Protein AF-A0A7S2UW06-F1 (afdb_monomer_lite)

InterPro domains:
  IPR009060 UBA-like superfamily [SSF46934] (128-164)
  IPR015940 Ubiquitin-associated domain [PF00627] (129-162)
  IPR015940 Ubiquitin-associated domain [PS50030] (121-165)
  IPR015940 Ubiquitin-associated domain [SM00165] (127-164)
  IPR019103 Aspartic peptidase, DDI1-type [PF09668] (1-68)
  IPR021109 Aspartic peptidase domain superfamily [G3DSA:2.40.70.10] (1-95)
  IPR021109 Aspartic peptidase domain superfamily [SSF50630] (1-69)

Radius of gyration: 27.45 Å; chains: 1; bounding box: 71×49×40 Å

Secondary structure (DSSP, 8-state):
--GGGG-BGGG-EEEESSSEEEEEEEEEEEEEEETTEEEEEEEEEESS-S-S----HHHHHHTT-EEETTTTEEEETTTTEEEEPPPGGGS-HHHHTT-TTPPP-------------------SSS--HHHHHHHHTT--HHHHHHHHHHHTT-HHHHHHHHHH--

Foldseek 3Di:
DPCVVQFDQVQWDWDDDLAIWTFSGKRQWDWDDDDHDTDIDIDTHTDDFLDPDDDDPVNCVVQVWDCDPVQQWIAGHPRPDTGHDDDLVPDDPSVNVVVRDPDPDPPPDDDDDDDDDDDDDDDDPNDDPLLVVVVVVVDDSVLSVVLCVVVVNDSVSSNVVVVVVD

Organism: NCBI:txid94617

pLDDT: mean 76.96, std 18.35, range [28.64, 94.69]

Sequence (166 aa):
CNIMRLVDTRFSGVAQGVGTSKIIGRVHLTQMKVGNSYHGITLTVLESNGVDMLFGLDMLKRHQCMIDLKNNCLHIGTGSEMVPFLPEAELPENAKQGKLFTEPDKKEGKDDKESSDKMDTKDDTGLSKEVKELLDLGFDVQKAEAALKQTGGDVSMAASILFAET

Structure (mmCIF, N/CA/C/O backbone):
data_AF-A0A7S2UW06-F1
#
_entry.id   AF-A0A7S2UW06-F1
#
loop_
_atom_site.group_PDB
_atom_site.id
_atom_site.type_symbol
_atom_site.label_atom_id
_atom_site.label_alt_id
_atom_site.label_comp_id
_atom_site.label_asym_id
_atom_site.label_entity_id
_atom_site.label_seq_id
_atom_site.pdbx_PDB_ins_code
_atom_site.Cartn_x
_atom_site.Cartn_y
_atom_site.Cartn_z
_atom_site.occupancy
_atom_site.B_iso_or_equiv
_atom_site.auth_seq_id
_atom_site.auth_comp_id
_atom_site.auth_asym_id
_atom_site.auth_atom_id
_atom_site.pdbx_PDB_model_num
ATOM 1 N N . CYS A 1 1 ? -8.188 -14.070 3.525 1.00 53.50 1 CYS A N 1
ATOM 2 C CA . CYS A 1 1 ? -6.943 -14.685 4.044 1.00 53.50 1 CYS A CA 1
ATOM 3 C C . CYS A 1 1 ? -6.997 -14.785 5.571 1.00 53.50 1 CYS A C 1
ATOM 5 O O . CYS A 1 1 ? -7.352 -13.799 6.201 1.00 53.50 1 CYS A O 1
ATOM 7 N N . ASN A 1 2 ? -6.642 -15.927 6.179 1.00 64.69 2 ASN A N 1
ATOM 8 C CA . ASN A 1 2 ? -6.632 -16.122 7.645 1.00 64.69 2 ASN A CA 1
ATOM 9 C C . ASN A 1 2 ? -5.342 -15.570 8.300 1.00 64.69 2 ASN A C 1
ATOM 11 O O . ASN A 1 2 ? -4.645 -16.270 9.034 1.00 64.69 2 ASN A O 1
ATOM 15 N N . ILE A 1 3 ? -4.965 -14.332 7.957 1.00 73.00 3 ILE A N 1
ATOM 16 C CA . ILE A 1 3 ? -3.677 -13.737 8.356 1.00 73.00 3 ILE A CA 1
ATOM 17 C C . ILE A 1 3 ? -3.674 -13.246 9.809 1.00 73.00 3 ILE A C 1
ATOM 19 O O . ILE A 1 3 ? -2.610 -13.102 10.401 1.00 73.00 3 ILE A O 1
ATOM 23 N N . MET A 1 4 ? -4.855 -13.077 10.412 1.00 76.06 4 MET A N 1
ATOM 24 C CA . MET A 1 4 ? -5.027 -12.589 11.786 1.00 76.06 4 MET A CA 1
ATOM 25 C C . MET A 1 4 ? -4.295 -13.445 12.827 1.00 76.06 4 MET A C 1
ATOM 27 O O . MET A 1 4 ? -3.845 -12.924 13.840 1.00 76.06 4 MET A O 1
ATOM 31 N N . ARG A 1 5 ? -4.092 -14.743 12.560 1.00 79.25 5 ARG A N 1
ATOM 32 C CA . ARG A 1 5 ? -3.325 -15.635 13.447 1.00 79.25 5 ARG A CA 1
ATOM 33 C C . ARG A 1 5 ? -1.818 -15.336 13.464 1.00 79.25 5 ARG A C 1
ATOM 35 O O . ARG A 1 5 ? -1.133 -15.739 14.396 1.00 79.25 5 ARG A O 1
ATOM 42 N N . LEU A 1 6 ? -1.298 -14.682 12.424 1.00 82.25 6 LEU A N 1
ATOM 43 C CA . LEU A 1 6 ? 0.115 -14.303 12.289 1.00 82.25 6 LEU A CA 1
ATOM 44 C C . LEU A 1 6 ? 0.394 -12.885 12.804 1.00 82.25 6 LEU A C 1
ATOM 46 O O . LEU A 1 6 ? 1.535 -12.426 12.743 1.00 82.25 6 LEU A O 1
ATOM 50 N N . VAL A 1 7 ? -0.639 -12.181 13.273 1.00 89.12 7 VAL A N 1
ATOM 51 C CA . VAL A 1 7 ? -0.518 -10.812 13.766 1.00 89.12 7 VAL A CA 1
ATOM 52 C C . VAL A 1 7 ? 0.038 -10.835 15.181 1.00 89.12 7 VAL A C 1
ATOM 54 O O . VAL A 1 7 ? -0.569 -11.379 16.101 1.00 89.12 7 VAL A O 1
ATOM 57 N N . ASP A 1 8 ? 1.192 -10.203 15.358 1.00 92.56 8 ASP A N 1
ATOM 58 C CA . ASP A 1 8 ? 1.755 -9.926 16.669 1.00 92.56 8 ASP A CA 1
ATOM 59 C C . ASP A 1 8 ? 1.145 -8.630 17.215 1.00 92.56 8 ASP A C 1
ATOM 61 O O . ASP A 1 8 ? 1.464 -7.525 16.759 1.00 92.56 8 ASP A O 1
ATOM 65 N N . THR A 1 9 ? 0.245 -8.771 18.187 1.00 92.00 9 THR A N 1
ATOM 66 C CA . THR A 1 9 ? -0.475 -7.658 18.822 1.00 92.00 9 THR A CA 1
ATOM 67 C C . THR A 1 9 ? 0.406 -6.828 19.750 1.00 92.00 9 THR A C 1
ATOM 69 O O . THR A 1 9 ? 0.036 -5.713 20.093 1.00 92.00 9 THR A O 1
ATOM 72 N N . ARG A 1 10 ? 1.608 -7.294 20.119 1.00 91.75 10 ARG A N 1
ATOM 73 C CA . ARG A 1 10 ? 2.546 -6.503 20.944 1.00 91.75 10 ARG A CA 1
ATOM 74 C C . ARG A 1 10 ? 3.052 -5.254 20.223 1.00 91.75 10 ARG A C 1
ATOM 76 O O . ARG A 1 10 ? 3.527 -4.326 20.865 1.00 91.75 10 ARG A O 1
ATOM 83 N N . PHE A 1 11 ? 2.940 -5.238 18.897 1.00 89.50 11 PHE A N 1
ATOM 84 C CA . PHE A 1 11 ? 3.243 -4.088 18.047 1.00 89.50 11 PHE A CA 1
ATOM 85 C C . PHE A 1 11 ? 2.008 -3.209 17.791 1.00 89.50 11 PHE A C 1
ATOM 87 O O . PHE A 1 11 ? 2.001 -2.430 16.838 1.00 89.50 11 PHE A O 1
ATOM 94 N N . SER A 1 12 ? 0.954 -3.337 18.605 1.00 90.69 12 SER A N 1
ATOM 95 C CA . SER A 1 12 ? -0.184 -2.420 18.575 1.00 90.69 12 SER A CA 1
ATOM 96 C C . SER A 1 12 ? 0.244 -1.002 18.950 1.00 90.69 12 SER A C 1
ATOM 98 O O . SER A 1 12 ? 1.132 -0.811 19.782 1.00 90.69 12 SER A O 1
ATOM 100 N N . GLY A 1 13 ? -0.417 -0.002 18.381 1.00 90.50 13 GLY A N 1
ATOM 101 C CA . GLY A 1 13 ? -0.080 1.400 18.606 1.00 90.50 13 GLY A CA 1
ATOM 102 C C . GLY A 1 13 ? -0.942 2.332 17.769 1.00 90.50 13 GLY A C 1
ATOM 103 O O . GLY A 1 13 ? -2.020 1.951 17.320 1.00 90.50 13 GLY A O 1
ATOM 104 N N . VAL A 1 14 ? -0.464 3.551 17.537 1.00 88.50 14 VAL A N 1
ATOM 105 C CA . VAL A 1 14 ? -1.136 4.532 16.675 1.00 88.50 14 VAL A CA 1
ATOM 106 C C . VAL A 1 14 ? -0.195 4.899 15.535 1.00 88.50 14 VAL A C 1
ATOM 108 O O . VAL A 1 14 ? 0.927 5.343 15.772 1.00 88.50 14 VAL A O 1
ATOM 111 N N . ALA A 1 15 ? -0.645 4.699 14.299 1.00 84.88 15 ALA A N 1
ATOM 112 C CA . ALA A 1 15 ? 0.019 5.204 13.108 1.00 84.88 15 ALA A CA 1
ATOM 113 C C . ALA A 1 15 ? -0.355 6.680 12.931 1.00 84.88 15 ALA A C 1
ATOM 115 O O . ALA A 1 15 ? -1.538 7.008 12.853 1.00 84.88 15 ALA A O 1
ATOM 116 N N . GLN A 1 16 ? 0.652 7.552 12.877 1.00 82.88 16 GLN A N 1
ATOM 117 C CA . GLN A 1 16 ? 0.497 8.984 12.616 1.00 82.88 16 GLN A CA 1
ATOM 118 C C . GLN A 1 16 ? 1.125 9.320 11.257 1.00 82.88 16 GLN A C 1
ATOM 120 O O . GLN A 1 16 ? 2.256 8.917 10.981 1.00 82.88 16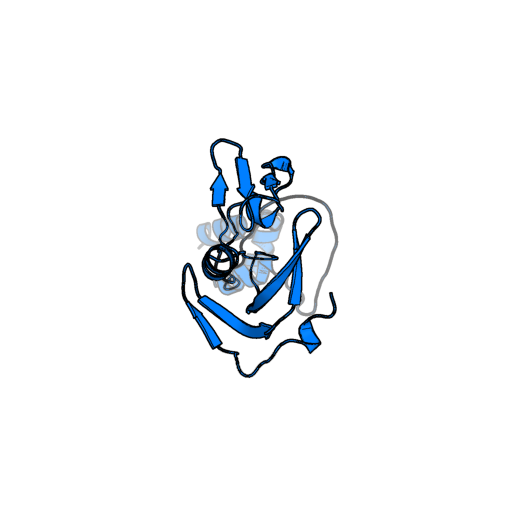 GLN A O 1
ATOM 125 N N . GLY A 1 17 ? 0.392 10.036 10.405 1.00 78.38 17 GLY A N 1
ATOM 126 C CA . GLY A 1 17 ? 0.823 10.409 9.055 1.00 78.38 17 GLY A CA 1
ATOM 127 C C . GLY A 1 17 ? -0.174 11.364 8.401 1.00 78.38 17 GLY A C 1
ATOM 128 O O . GLY A 1 17 ? -0.456 12.420 8.951 1.00 78.38 17 GLY A O 1
ATOM 129 N N . VAL A 1 18 ? -0.761 10.969 7.268 1.00 73.06 18 VAL A N 1
ATOM 130 C CA . VAL A 1 18 ? -1.855 11.704 6.578 1.00 73.06 18 VAL A CA 1
ATOM 131 C C . VAL A 1 18 ? -3.192 11.632 7.354 1.00 73.06 18 VAL A C 1
ATOM 133 O O . VAL A 1 18 ? -4.233 12.066 6.886 1.00 73.06 18 VAL A O 1
ATOM 136 N N . GLY A 1 19 ? -3.163 11.076 8.561 1.00 78.31 19 GLY A N 1
ATOM 137 C CA . GLY A 1 19 ? -4.282 10.884 9.469 1.00 78.31 19 GLY A CA 1
ATOM 138 C C . GLY A 1 19 ? -3.800 10.127 10.703 1.00 78.31 19 GLY A C 1
ATOM 139 O O . GLY A 1 19 ? -2.591 9.925 10.894 1.00 78.31 19 GLY A O 1
ATOM 140 N N . THR A 1 20 ? -4.742 9.679 11.528 1.00 82.38 20 THR A N 1
ATOM 141 C CA . THR A 1 20 ? -4.453 8.762 12.634 1.00 82.38 20 THR A CA 1
ATOM 142 C C . THR A 1 20 ? -5.198 7.454 12.428 1.00 82.38 20 THR A C 1
ATOM 144 O O . THR A 1 20 ? -6.381 7.433 12.095 1.00 82.38 20 THR A O 1
ATOM 147 N N . SER A 1 21 ? -4.499 6.336 12.590 1.00 85.81 21 SER A N 1
ATOM 148 C CA . SER A 1 21 ? -5.120 5.014 12.512 1.00 85.81 21 SER A CA 1
ATOM 149 C C . SER A 1 21 ? -4.557 4.119 13.596 1.00 85.81 21 SER A C 1
ATOM 151 O O . SER A 1 21 ? -3.359 4.141 13.889 1.00 85.81 21 SER A O 1
ATOM 153 N N . LYS A 1 22 ? -5.420 3.316 14.213 1.00 89.62 22 LYS A N 1
ATOM 154 C CA . LYS A 1 22 ? -4.993 2.377 15.244 1.00 89.62 22 LYS A CA 1
ATOM 155 C C . LYS A 1 22 ? -4.327 1.171 14.586 1.00 89.62 22 LYS A C 1
ATOM 157 O O . LYS A 1 22 ? -4.883 0.543 13.691 1.00 89.62 22 LYS A O 1
ATOM 162 N N . ILE A 1 23 ? -3.107 0.865 15.011 1.00 92.00 23 ILE A N 1
ATOM 163 C CA . ILE A 1 23 ? -2.366 -0.326 14.601 1.00 92.00 23 ILE A CA 1
ATOM 164 C C . ILE A 1 23 ? -2.842 -1.477 15.481 1.00 92.00 23 ILE A C 1
ATOM 166 O O . ILE A 1 23 ? -2.666 -1.443 16.700 1.00 92.00 23 ILE A O 1
ATOM 170 N N . ILE A 1 24 ? -3.413 -2.506 14.859 1.00 92.25 24 ILE A N 1
ATOM 171 C CA . ILE A 1 24 ? -3.821 -3.744 15.537 1.00 92.25 24 ILE A CA 1
ATOM 172 C C . ILE A 1 24 ? -2.581 -4.568 15.895 1.00 92.25 24 ILE A C 1
ATOM 174 O O . ILE A 1 24 ? -2.489 -5.141 16.978 1.00 92.25 24 ILE A O 1
ATOM 178 N N . GLY A 1 25 ? -1.609 -4.620 14.985 1.00 93.06 25 GLY A N 1
ATOM 179 C CA . GLY A 1 25 ? -0.358 -5.333 15.198 1.00 93.06 25 GLY A CA 1
ATOM 180 C C . GLY A 1 25 ? 0.484 -5.422 13.934 1.00 93.06 25 GLY A C 1
ATOM 181 O O . GLY A 1 25 ? 0.239 -4.727 12.944 1.00 93.06 25 GLY A O 1
ATOM 182 N N . ARG A 1 26 ? 1.487 -6.300 13.961 1.00 92.62 26 ARG A N 1
ATOM 183 C CA . ARG A 1 26 ? 2.428 -6.483 12.851 1.00 92.62 26 ARG A CA 1
ATOM 184 C C . ARG A 1 26 ? 2.577 -7.951 12.480 1.00 92.62 26 ARG A C 1
ATOM 186 O O . ARG A 1 26 ? 2.727 -8.802 13.349 1.00 92.62 26 ARG A O 1
ATOM 193 N N . VAL A 1 27 ? 2.585 -8.241 11.184 1.00 93.62 27 VAL A N 1
ATOM 194 C CA . VAL A 1 27 ? 2.986 -9.538 10.635 1.00 93.62 27 VAL A CA 1
ATOM 195 C C . VAL A 1 27 ? 4.463 -9.444 10.276 1.00 93.62 27 VAL A C 1
ATOM 197 O O . VAL A 1 27 ? 4.842 -8.695 9.374 1.00 93.62 27 VAL A O 1
ATOM 200 N N . HIS A 1 28 ? 5.302 -10.186 10.998 1.00 90.31 28 HIS A N 1
ATOM 201 C CA . HIS A 1 28 ? 6.763 -10.111 10.865 1.00 90.31 28 HIS A CA 1
ATOM 202 C C . HIS A 1 28 ? 7.259 -10.545 9.488 1.00 90.31 28 HIS A C 1
ATOM 204 O O . HIS A 1 28 ? 8.113 -9.882 8.896 1.00 90.31 28 HIS A O 1
ATOM 210 N N . LEU A 1 29 ? 6.692 -11.639 8.980 1.00 89.69 29 LEU A N 1
ATOM 211 C CA . LEU A 1 29 ? 7.042 -12.214 7.694 1.00 89.69 29 LEU A CA 1
ATOM 212 C C . LEU A 1 29 ? 5.807 -12.835 7.043 1.00 89.69 29 LEU A C 1
ATOM 214 O O . LEU A 1 29 ? 5.143 -13.690 7.625 1.00 89.69 29 LEU A O 1
ATOM 218 N N . THR A 1 30 ? 5.535 -12.422 5.815 1.00 90.31 30 THR A N 1
ATOM 219 C CA . THR A 1 30 ? 4.592 -13.076 4.909 1.00 90.31 30 THR A CA 1
ATOM 220 C C . THR A 1 30 ? 5.138 -13.008 3.487 1.00 90.31 30 THR A C 1
ATOM 222 O O . THR A 1 30 ? 6.016 -12.194 3.199 1.00 90.31 30 THR A O 1
ATOM 225 N N . GLN A 1 31 ? 4.650 -13.863 2.596 1.00 89.44 31 GLN A N 1
ATOM 226 C CA . GLN A 1 31 ? 5.021 -13.821 1.185 1.00 89.44 31 GLN A CA 1
ATOM 227 C C . GLN A 1 31 ? 3.975 -13.031 0.398 1.00 89.44 31 GLN A C 1
ATOM 229 O O . GLN A 1 31 ? 2.793 -13.368 0.409 1.00 89.44 31 GLN A O 1
ATOM 234 N N . MET A 1 32 ? 4.422 -11.990 -0.298 1.00 89.50 32 MET A N 1
ATOM 235 C CA . MET A 1 32 ? 3.637 -11.247 -1.277 1.00 89.50 32 MET A CA 1
ATOM 236 C C . MET A 1 32 ? 4.021 -11.718 -2.672 1.00 89.50 32 MET A C 1
ATOM 238 O O . MET A 1 32 ? 5.199 -11.708 -3.023 1.00 89.50 32 MET A O 1
ATOM 242 N N . LYS A 1 33 ? 3.031 -12.111 -3.471 1.00 89.31 33 LYS A N 1
ATOM 243 C CA . LYS A 1 33 ? 3.241 -12.398 -4.887 1.00 89.31 33 LYS A CA 1
ATOM 244 C C . LYS A 1 33 ? 3.160 -11.098 -5.677 1.00 89.31 33 LYS A C 1
ATOM 246 O O . LYS A 1 33 ? 2.173 -10.379 -5.546 1.00 89.31 33 LYS A O 1
ATOM 251 N N . VAL A 1 34 ? 4.161 -10.825 -6.501 1.00 87.56 34 VAL A N 1
ATOM 252 C CA . VAL A 1 34 ? 4.149 -9.706 -7.447 1.00 87.56 34 VAL A CA 1
ATOM 253 C C . VAL A 1 34 ? 4.592 -10.252 -8.789 1.00 87.56 34 VAL A C 1
ATOM 255 O O . VAL A 1 34 ? 5.623 -10.904 -8.849 1.00 87.56 34 VAL A O 1
ATOM 258 N N . GLY A 1 35 ? 3.775 -10.076 -9.831 1.00 86.44 35 GLY A N 1
ATOM 259 C CA . GLY A 1 35 ? 3.995 -10.750 -11.110 1.00 86.44 35 GLY A CA 1
ATOM 260 C C . GLY A 1 35 ? 4.042 -12.276 -10.949 1.00 86.44 35 GLY A C 1
ATOM 261 O O . GLY A 1 35 ? 3.059 -12.910 -10.553 1.00 86.44 35 GLY A O 1
ATOM 262 N N . ASN A 1 36 ? 5.201 -12.855 -11.242 1.00 85.50 36 ASN A N 1
ATOM 263 C CA . ASN A 1 36 ? 5.517 -14.275 -11.165 1.00 85.50 36 ASN A CA 1
ATOM 264 C C . ASN A 1 36 ? 6.403 -14.652 -9.965 1.00 85.50 36 ASN A C 1
ATOM 266 O O . ASN A 1 36 ? 6.553 -15.849 -9.708 1.00 85.50 36 ASN A O 1
ATOM 270 N N . SER A 1 37 ? 6.940 -13.691 -9.208 1.00 87.06 37 SER A N 1
ATOM 271 C CA . SER A 1 37 ? 7.788 -13.977 -8.042 1.00 87.06 37 SER A CA 1
ATOM 272 C C . SER A 1 37 ? 7.090 -13.748 -6.704 1.00 87.06 37 SER A C 1
ATOM 274 O O . SER A 1 37 ? 6.038 -13.115 -6.592 1.00 87.06 37 SER A O 1
ATOM 276 N N . TYR A 1 38 ? 7.707 -14.288 -5.652 1.00 89.44 38 TYR A N 1
ATOM 277 C CA . TYR A 1 38 ? 7.278 -14.134 -4.267 1.00 89.44 38 TYR A CA 1
ATOM 278 C C . TYR A 1 38 ? 8.340 -13.380 -3.467 1.00 89.44 38 TYR A C 1
ATOM 280 O O . TYR A 1 38 ? 9.513 -13.750 -3.467 1.00 89.44 38 TYR A O 1
ATOM 288 N N . HIS A 1 39 ? 7.913 -12.358 -2.729 1.00 88.44 39 HIS A N 1
ATOM 289 C CA . HIS A 1 39 ? 8.772 -11.510 -1.911 1.00 88.44 39 HIS A CA 1
ATOM 290 C C . HIS A 1 39 ? 8.366 -11.596 -0.442 1.00 88.44 39 HIS A C 1
ATOM 292 O O . HIS A 1 39 ? 7.194 -11.456 -0.094 1.00 88.44 39 HIS A O 1
ATOM 298 N N . GLY A 1 40 ? 9.344 -11.823 0.434 1.00 90.38 40 GLY A N 1
ATOM 299 C CA . GLY A 1 40 ? 9.131 -11.770 1.876 1.00 90.38 40 GLY A CA 1
ATOM 300 C C . GLY A 1 40 ? 8.954 -10.326 2.340 1.00 90.38 40 GLY A C 1
ATOM 301 O O . GLY A 1 40 ? 9.887 -9.535 2.220 1.00 90.38 40 GLY A O 1
ATOM 302 N N . ILE A 1 41 ? 7.787 -9.997 2.892 1.00 90.94 41 ILE A N 1
ATOM 303 C CA . ILE A 1 41 ? 7.460 -8.658 3.386 1.00 90.94 41 ILE A CA 1
ATOM 304 C C . ILE A 1 41 ? 7.032 -8.670 4.852 1.00 90.94 41 ILE A C 1
ATOM 306 O O . ILE A 1 41 ? 6.579 -9.682 5.391 1.00 90.94 41 ILE A O 1
ATOM 310 N N . THR A 1 42 ? 7.149 -7.502 5.478 1.00 91.44 42 THR A N 1
ATOM 311 C CA . THR A 1 42 ? 6.610 -7.218 6.810 1.00 91.44 42 THR A CA 1
ATOM 312 C C . THR A 1 42 ? 5.391 -6.319 6.637 1.00 91.44 42 THR A C 1
ATOM 314 O O . THR A 1 42 ? 5.498 -5.295 5.968 1.00 91.44 42 THR A O 1
ATOM 317 N N . LEU A 1 43 ? 4.255 -6.670 7.242 1.00 90.88 43 LEU A N 1
ATOM 318 C CA . LEU A 1 43 ? 3.010 -5.903 7.123 1.00 90.88 43 LEU A CA 1
ATOM 319 C C . LEU A 1 43 ? 2.586 -5.331 8.470 1.00 90.88 43 LEU A C 1
ATOM 321 O O . LEU A 1 43 ? 2.586 -6.034 9.479 1.00 90.88 43 LEU A O 1
ATOM 325 N N . THR A 1 44 ? 2.178 -4.070 8.474 1.00 91.19 44 THR A N 1
ATOM 326 C CA . THR A 1 44 ? 1.511 -3.441 9.618 1.00 91.19 44 THR A CA 1
ATOM 327 C C . THR A 1 44 ? 0.006 -3.502 9.384 1.00 91.19 44 THR A C 1
ATOM 329 O O . THR A 1 44 ? -0.463 -3.082 8.330 1.00 91.19 44 THR A O 1
ATOM 332 N N . VAL A 1 45 ? -0.745 -4.042 10.344 1.00 90.88 45 VAL A N 1
ATOM 333 C CA . VAL A 1 45 ? -2.201 -4.211 10.245 1.00 90.88 45 VAL A CA 1
ATOM 334 C C . VAL A 1 45 ? -2.887 -3.052 10.958 1.00 90.88 45 VAL A C 1
ATOM 336 O O . VAL A 1 45 ? -2.620 -2.805 12.136 1.00 90.88 45 VAL A O 1
ATOM 339 N N . LEU A 1 46 ? -3.765 -2.351 10.245 1.00 90.25 46 LEU A N 1
ATOM 340 C CA . LEU A 1 46 ? -4.503 -1.187 10.735 1.00 90.25 46 LEU A CA 1
ATOM 341 C C . LEU A 1 46 ? -5.978 -1.538 10.980 1.00 90.25 46 LEU A C 1
ATOM 343 O O . LEU A 1 46 ? -6.550 -2.381 10.294 1.00 90.25 46 LEU A O 1
ATOM 347 N N . GLU A 1 47 ? -6.580 -0.891 11.974 1.00 83.88 47 GLU A N 1
ATOM 348 C CA . GLU A 1 47 ? -8.011 -0.933 12.269 1.00 83.88 47 GLU A CA 1
ATOM 349 C C . GLU A 1 47 ? -8.697 0.109 11.380 1.00 83.88 47 GLU A C 1
ATOM 351 O O . GLU A 1 47 ? -8.455 1.304 11.537 1.00 83.88 47 GLU A O 1
ATOM 356 N N . SER A 1 48 ? -9.480 -0.362 10.403 1.00 70.94 48 SER A N 1
ATOM 357 C CA . SER A 1 48 ? -10.177 0.439 9.381 1.00 70.94 48 SER A CA 1
ATOM 358 C C . SER A 1 48 ? -9.279 1.396 8.587 1.00 70.94 48 SER A C 1
ATOM 360 O O . SER A 1 48 ? -9.212 2.591 8.862 1.00 70.94 48 SER A O 1
ATOM 362 N N . ASN A 1 49 ? -8.630 0.882 7.546 1.00 64.69 49 ASN A N 1
ATOM 363 C CA . ASN A 1 49 ? -8.091 1.704 6.471 1.00 64.69 49 ASN A CA 1
ATOM 364 C C . ASN A 1 49 ? -8.999 1.556 5.242 1.00 64.69 49 ASN A C 1
ATOM 366 O O . ASN A 1 49 ? -9.348 0.449 4.849 1.00 64.69 49 ASN A O 1
ATOM 370 N N . GLY A 1 50 ? -9.362 2.658 4.586 1.00 71.38 50 GLY A N 1
ATOM 371 C CA . GLY A 1 50 ? -10.045 2.630 3.283 1.00 71.38 50 GLY A CA 1
ATOM 372 C C . GLY A 1 50 ? -9.177 2.063 2.148 1.00 71.38 50 GLY A C 1
ATOM 373 O O . GLY A 1 50 ? -9.479 2.292 0.984 1.00 71.38 50 GLY A O 1
ATOM 374 N N . VAL A 1 51 ? -8.089 1.355 2.476 1.00 77.44 51 VAL A N 1
ATOM 375 C CA . VAL A 1 51 ? -7.043 0.827 1.597 1.00 77.44 51 VAL A CA 1
ATOM 376 C C . VAL A 1 51 ? -6.817 -0.635 1.943 1.00 77.44 51 VAL A C 1
ATOM 378 O O . VAL A 1 51 ? -6.388 -0.929 3.053 1.00 77.44 51 VAL A O 1
ATOM 381 N N . ASP A 1 52 ? -6.972 -1.545 0.989 1.00 83.19 52 ASP A N 1
ATOM 382 C CA . ASP A 1 52 ? -6.717 -2.967 1.258 1.00 83.19 52 ASP A CA 1
ATOM 383 C C . ASP A 1 52 ? -5.239 -3.243 1.568 1.00 83.19 52 ASP A C 1
ATOM 385 O O . ASP A 1 52 ? -4.900 -4.008 2.473 1.00 83.19 52 ASP A O 1
ATOM 389 N N . MET A 1 53 ? -4.333 -2.602 0.826 1.00 86.62 53 MET A N 1
ATOM 390 C CA . MET A 1 53 ? -2.892 -2.744 1.004 1.00 86.62 53 MET A CA 1
ATOM 391 C C . MET A 1 53 ? -2.153 -1.470 0.598 1.00 86.62 53 MET A C 1
ATOM 393 O O . MET A 1 53 ? -2.314 -0.973 -0.513 1.00 86.62 53 MET A O 1
ATOM 397 N N . LEU A 1 54 ? -1.297 -0.968 1.489 1.00 89.38 54 LEU A N 1
ATOM 398 C CA . LEU A 1 54 ? -0.405 0.154 1.207 1.00 89.38 54 LEU A CA 1
ATOM 399 C C . LEU A 1 54 ? 1.028 -0.363 1.087 1.00 89.38 54 LEU A C 1
ATOM 401 O O . LEU A 1 54 ? 1.600 -0.871 2.054 1.00 89.38 54 LEU A O 1
ATOM 405 N N . PHE A 1 55 ? 1.615 -0.224 -0.102 1.00 90.00 55 PHE A N 1
ATOM 406 C CA . PHE A 1 55 ? 3.009 -0.584 -0.342 1.00 90.00 55 PHE A CA 1
ATOM 407 C C . PHE A 1 55 ? 3.919 0.606 -0.028 1.00 90.00 55 PHE A C 1
ATOM 409 O O . PHE A 1 55 ? 4.116 1.506 -0.843 1.00 90.00 55 PHE A O 1
ATOM 416 N N . GLY A 1 56 ? 4.406 0.640 1.212 1.00 90.25 56 GLY A N 1
ATOM 417 C CA . GLY A 1 56 ? 5.154 1.768 1.752 1.00 90.25 56 GLY A CA 1
ATOM 418 C C . GLY A 1 56 ? 6.566 1.915 1.184 1.00 90.25 56 GLY A C 1
ATOM 419 O O . GLY A 1 56 ? 7.142 1.008 0.575 1.00 90.25 56 GLY A O 1
ATOM 420 N N . LEU A 1 57 ? 7.165 3.079 1.451 1.00 92.38 57 LEU A N 1
ATOM 421 C CA . LEU A 1 57 ? 8.551 3.374 1.080 1.00 92.38 57 LEU A CA 1
ATOM 422 C C . LEU A 1 57 ? 9.559 2.423 1.740 1.00 92.38 57 LEU A C 1
ATOM 424 O O . LEU A 1 57 ? 10.641 2.191 1.206 1.00 92.38 57 LEU A O 1
ATOM 428 N N . ASP A 1 58 ? 9.217 1.873 2.899 1.00 90.81 58 ASP A N 1
ATOM 429 C CA . ASP A 1 58 ? 10.019 0.878 3.600 1.00 90.81 58 ASP A CA 1
ATOM 430 C C . ASP A 1 58 ? 10.175 -0.412 2.783 1.00 90.81 58 ASP A C 1
ATOM 432 O O . ASP A 1 58 ? 11.295 -0.906 2.633 1.00 90.81 58 ASP A O 1
ATOM 436 N N . MET A 1 59 ? 9.087 -0.916 2.194 1.00 90.88 59 MET A N 1
ATOM 437 C CA . MET A 1 59 ? 9.132 -2.085 1.314 1.00 90.88 59 MET A CA 1
ATOM 438 C C . MET A 1 59 ? 9.762 -1.754 -0.040 1.00 90.88 59 MET A C 1
ATOM 440 O O . MET A 1 59 ? 10.565 -2.546 -0.533 1.00 90.88 59 MET A O 1
ATOM 444 N N . LEU A 1 60 ? 9.491 -0.566 -0.597 1.00 92.19 60 LEU A N 1
ATOM 445 C CA . LEU A 1 60 ? 10.137 -0.100 -1.831 1.00 92.19 60 LEU A CA 1
ATOM 446 C C . LEU A 1 60 ? 11.665 -0.065 -1.686 1.00 92.19 60 LEU A C 1
ATOM 448 O O . LEU A 1 60 ? 12.382 -0.607 -2.523 1.00 92.19 60 LEU A O 1
ATOM 452 N N . LYS A 1 61 ? 12.180 0.512 -0.592 1.00 92.00 61 LYS A N 1
ATOM 453 C CA . LYS A 1 61 ? 13.626 0.557 -0.319 1.00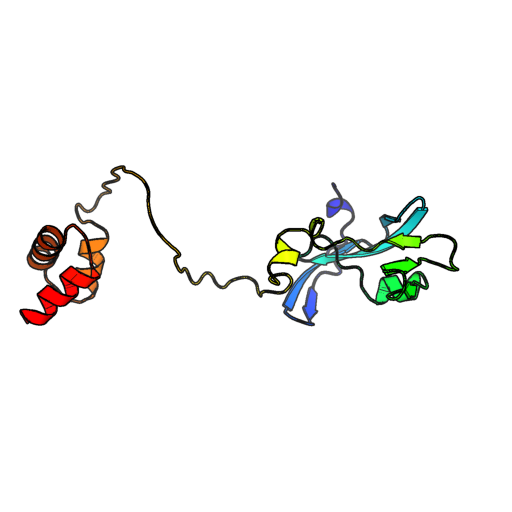 92.00 61 LYS A CA 1
ATOM 454 C C . LYS A 1 61 ? 14.205 -0.830 -0.059 1.00 92.00 61 LYS A C 1
ATOM 456 O O . LYS A 1 61 ? 15.281 -1.138 -0.563 1.00 92.00 61 LYS A O 1
ATOM 461 N N . ARG A 1 62 ? 13.502 -1.672 0.706 1.00 90.69 62 ARG A N 1
ATOM 462 C CA . ARG A 1 62 ? 13.952 -3.034 1.037 1.00 90.69 62 ARG A CA 1
ATOM 463 C C . ARG A 1 62 ? 14.132 -3.905 -0.203 1.00 90.69 62 ARG A C 1
ATOM 465 O O . ARG A 1 62 ? 15.104 -4.649 -0.271 1.00 90.69 62 ARG A O 1
ATOM 472 N N . HIS A 1 63 ? 13.211 -3.817 -1.157 1.00 90.06 63 HIS A N 1
ATOM 473 C CA . HIS A 1 63 ? 13.254 -4.603 -2.390 1.00 90.06 63 HIS A CA 1
ATOM 474 C C . HIS A 1 63 ? 13.899 -3.857 -3.564 1.00 90.06 63 HIS A C 1
ATOM 476 O O . HIS A 1 63 ? 13.810 -4.332 -4.692 1.00 90.06 63 HIS A O 1
ATOM 482 N N . GLN A 1 64 ? 14.554 -2.716 -3.308 1.00 91.44 64 GLN A N 1
ATOM 483 C CA . GLN A 1 64 ? 15.206 -1.881 -4.324 1.00 91.44 64 GLN A CA 1
ATOM 484 C C . GLN A 1 64 ? 14.293 -1.591 -5.525 1.00 91.44 64 GLN A C 1
ATOM 486 O O . GLN A 1 64 ? 14.718 -1.665 -6.675 1.00 91.44 64 GLN A O 1
ATOM 491 N N . CYS A 1 65 ? 13.020 -1.298 -5.257 1.00 92.25 65 CYS A N 1
ATOM 492 C CA . CYS A 1 65 ? 12.051 -1.059 -6.313 1.00 92.25 65 CYS A CA 1
ATOM 493 C C . CYS A 1 65 ? 12.350 0.245 -7.062 1.00 92.25 65 CYS A C 1
ATOM 495 O O 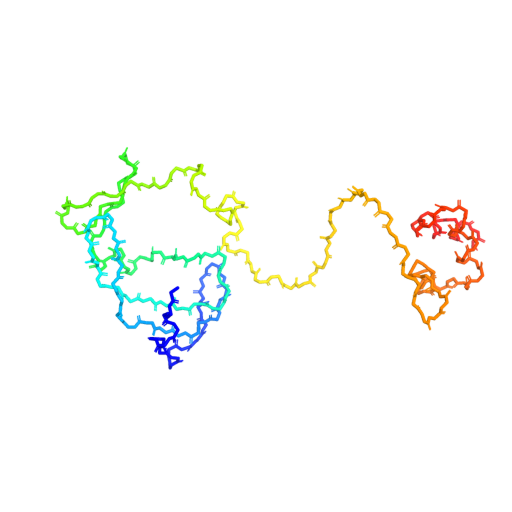. CYS A 1 65 ? 12.785 1.235 -6.468 1.00 92.25 65 CYS A O 1
ATOM 497 N N . MET A 1 66 ? 12.024 0.265 -8.352 1.00 91.81 66 MET A N 1
ATOM 498 C CA . MET A 1 66 ? 12.092 1.452 -9.200 1.00 91.81 66 MET A CA 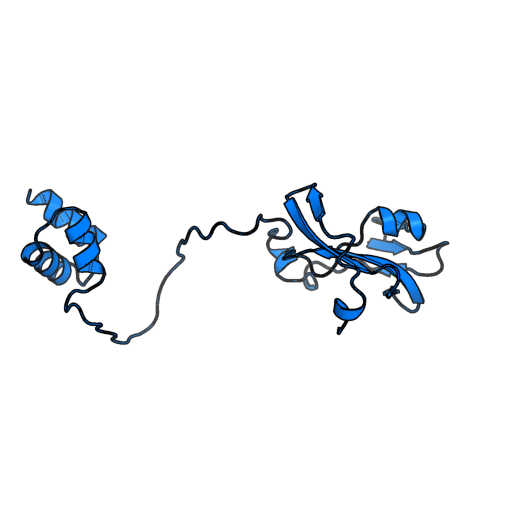1
ATOM 499 C C . MET A 1 66 ? 10.708 1.742 -9.780 1.00 91.81 66 MET A C 1
ATOM 501 O O . MET A 1 66 ? 10.104 0.898 -10.436 1.00 91.81 66 MET A O 1
ATOM 505 N N . ILE A 1 67 ? 10.206 2.947 -9.511 1.00 93.81 67 ILE A N 1
ATOM 506 C CA . ILE A 1 67 ? 8.943 3.449 -10.055 1.00 93.81 67 ILE A CA 1
ATOM 507 C C . ILE A 1 67 ? 9.259 4.079 -11.412 1.00 93.81 67 ILE A C 1
ATOM 509 O O . ILE A 1 67 ? 9.801 5.184 -11.470 1.00 93.81 67 ILE A O 1
ATOM 513 N N . ASP A 1 68 ? 8.951 3.372 -12.496 1.00 93.19 68 ASP A N 1
ATOM 514 C CA . ASP A 1 68 ? 9.116 3.877 -13.854 1.00 93.19 68 ASP A CA 1
ATOM 515 C C . ASP A 1 68 ? 7.800 4.495 -14.338 1.00 93.19 68 ASP A C 1
ATOM 517 O O . ASP A 1 68 ? 6.893 3.826 -14.835 1.00 93.19 68 ASP A O 1
ATOM 521 N N . LEU A 1 69 ? 7.705 5.816 -14.192 1.00 94.69 69 LEU A N 1
ATOM 522 C CA . LEU A 1 69 ? 6.551 6.591 -14.649 1.00 94.69 69 LEU A CA 1
ATOM 523 C C . LEU A 1 69 ? 6.527 6.785 -16.170 1.00 94.69 69 LEU A C 1
ATOM 525 O O . LEU A 1 69 ? 5.485 7.132 -16.716 1.00 94.69 69 LEU A O 1
ATOM 529 N N . LYS A 1 70 ? 7.648 6.568 -16.869 1.00 94.25 70 LYS A N 1
ATOM 530 C CA . LYS A 1 70 ? 7.702 6.684 -18.331 1.00 94.25 70 LYS A CA 1
ATOM 531 C C . LYS A 1 70 ? 7.019 5.488 -18.987 1.00 94.25 70 LYS A C 1
ATOM 533 O O . LYS A 1 70 ? 6.284 5.665 -19.952 1.00 94.25 70 LYS A O 1
ATOM 538 N N . ASN A 1 71 ? 7.263 4.292 -18.456 1.00 92.38 71 ASN A N 1
ATOM 539 C CA . ASN A 1 71 ? 6.660 3.048 -18.936 1.00 92.38 71 ASN A CA 1
ATOM 540 C C . ASN A 1 71 ? 5.430 2.612 -18.118 1.00 92.38 71 ASN A C 1
ATOM 542 O O . ASN A 1 71 ? 4.827 1.586 -18.422 1.00 92.38 71 ASN A O 1
ATOM 546 N N . ASN A 1 72 ? 5.048 3.394 -17.102 1.00 94.31 72 ASN A N 1
ATOM 547 C CA . ASN A 1 72 ? 3.929 3.129 -16.199 1.00 94.31 72 ASN A CA 1
ATOM 548 C C . ASN A 1 72 ? 4.014 1.749 -15.515 1.00 94.31 72 ASN A C 1
ATOM 550 O O . ASN A 1 72 ? 3.045 0.985 -15.488 1.00 94.31 72 ASN A O 1
ATOM 554 N N . CYS A 1 73 ? 5.183 1.416 -14.966 1.00 93.31 73 CYS A N 1
ATOM 555 C CA . CYS A 1 73 ? 5.421 0.145 -14.290 1.00 93.31 73 CYS A CA 1
ATOM 556 C C . CYS A 1 73 ? 6.274 0.284 -13.020 1.00 93.31 73 CYS A C 1
ATOM 558 O O . CYS A 1 73 ? 7.065 1.212 -12.842 1.00 93.31 73 CYS A O 1
ATOM 560 N N . LEU A 1 74 ? 6.105 -0.677 -12.116 1.00 93.25 74 LEU A N 1
ATOM 561 C CA . LEU A 1 74 ? 6.940 -0.885 -10.945 1.00 93.25 74 LEU A CA 1
ATOM 562 C C . LEU A 1 74 ? 7.928 -2.015 -11.233 1.00 93.25 74 LEU A C 1
ATOM 564 O O . LEU A 1 74 ? 7.532 -3.162 -11.448 1.00 93.25 74 LEU A O 1
ATOM 568 N N . HIS A 1 75 ? 9.216 -1.702 -11.186 1.00 91.44 75 HIS A N 1
ATOM 569 C CA . HIS A 1 75 ? 10.275 -2.702 -11.176 1.00 91.44 75 HIS A CA 1
ATOM 570 C C . HIS A 1 75 ? 10.561 -3.125 -9.739 1.00 91.44 75 HIS A C 1
ATOM 572 O O . HIS A 1 75 ? 10.670 -2.271 -8.855 1.00 91.44 75 HIS A O 1
ATOM 578 N N . ILE A 1 76 ? 10.720 -4.427 -9.504 1.00 89.44 76 ILE A N 1
ATOM 579 C CA . ILE A 1 76 ? 11.076 -4.974 -8.189 1.00 89.44 76 ILE A CA 1
ATOM 580 C C . ILE A 1 76 ? 12.419 -5.702 -8.286 1.00 89.44 76 ILE A C 1
ATOM 582 O O . ILE A 1 76 ? 12.620 -6.545 -9.161 1.00 89.44 76 ILE A O 1
ATOM 586 N N . GLY A 1 77 ? 13.344 -5.385 -7.377 1.00 82.50 77 GLY A N 1
ATOM 587 C CA . GLY A 1 77 ? 14.704 -5.924 -7.374 1.00 82.50 77 GLY A CA 1
ATOM 588 C C . GLY A 1 77 ? 15.594 -5.344 -8.478 1.00 82.50 77 GLY A C 1
ATOM 589 O O . GLY A 1 77 ? 15.319 -4.292 -9.050 1.00 82.50 77 GLY A O 1
ATOM 590 N N . THR A 1 78 ? 16.672 -6.055 -8.812 1.00 68.81 78 THR A N 1
ATOM 591 C CA . THR A 1 78 ? 17.658 -5.687 -9.848 1.00 68.81 78 THR A CA 1
ATOM 592 C C . THR A 1 78 ? 17.153 -5.876 -11.291 1.00 68.81 78 THR A C 1
ATOM 594 O O . THR A 1 78 ? 17.922 -6.219 -12.186 1.00 68.81 78 THR A O 1
ATOM 597 N N . GLY A 1 79 ? 15.864 -5.621 -11.539 1.00 60.84 79 GLY A N 1
ATOM 598 C CA . GLY A 1 79 ? 15.309 -5.408 -12.880 1.00 60.84 79 GLY A CA 1
ATOM 599 C C . GLY A 1 79 ? 14.751 -6.632 -13.613 1.00 60.84 79 GLY A C 1
ATOM 600 O O . GLY A 1 79 ? 14.369 -6.495 -14.770 1.00 60.84 79 GLY A O 1
ATOM 601 N N . SER A 1 80 ? 14.665 -7.812 -12.989 1.00 68.69 80 SER A N 1
ATOM 602 C CA . SER A 1 80 ? 14.109 -9.005 -13.654 1.00 68.69 80 SER A CA 1
ATOM 603 C C . SER A 1 80 ? 12.584 -8.999 -13.761 1.00 68.69 80 SER A C 1
ATOM 605 O O . SER A 1 80 ? 12.032 -9.696 -14.608 1.00 68.69 80 SER A O 1
ATOM 607 N N . GLU A 1 81 ? 11.897 -8.236 -12.911 1.00 83.12 81 GLU A N 1
ATOM 608 C CA . GLU A 1 81 ? 10.442 -8.262 -12.823 1.00 83.12 81 GLU A CA 1
ATOM 609 C C . GLU A 1 81 ? 9.843 -6.867 -12.918 1.00 83.12 81 GLU A C 1
ATOM 611 O O . GLU A 1 81 ? 10.232 -5.945 -12.197 1.00 83.12 81 GLU A O 1
ATOM 616 N N . MET A 1 82 ? 8.901 -6.736 -13.848 1.00 88.50 82 MET A N 1
ATOM 617 C CA . MET A 1 82 ? 8.222 -5.493 -14.180 1.00 88.50 82 MET A CA 1
ATOM 618 C C . MET A 1 82 ? 6.729 -5.733 -14.034 1.00 88.50 82 MET A C 1
ATOM 620 O O . MET A 1 82 ? 6.189 -6.651 -14.656 1.00 88.50 82 MET A O 1
ATOM 624 N N . VAL A 1 83 ? 6.065 -4.915 -13.226 1.00 91.94 83 VAL A N 1
ATOM 625 C CA . VAL A 1 83 ? 4.619 -5.001 -13.032 1.00 91.94 83 VAL A CA 1
ATOM 626 C C . VAL A 1 83 ? 3.981 -3.689 -13.464 1.00 91.94 83 VAL A C 1
ATOM 628 O O . VAL A 1 83 ? 4.319 -2.650 -12.898 1.00 91.94 83 VAL A O 1
ATOM 631 N N . PRO A 1 84 ? 3.097 -3.697 -14.476 1.00 93.69 84 PRO A N 1
ATOM 632 C CA . PRO A 1 84 ? 2.417 -2.484 -14.910 1.00 93.69 84 PRO A CA 1
ATOM 633 C C . PRO A 1 84 ? 1.524 -1.945 -13.789 1.00 93.69 84 PRO A C 1
ATOM 635 O O . PRO A 1 84 ? 0.939 -2.714 -13.023 1.00 93.69 84 PRO A O 1
ATOM 638 N N . PHE A 1 85 ? 1.417 -0.621 -13.690 1.00 94.12 85 PHE A N 1
ATOM 639 C CA . PHE A 1 85 ? 0.446 -0.004 -12.794 1.00 94.12 85 PHE A CA 1
ATOM 640 C C . PHE A 1 85 ? -0.978 -0.227 -13.303 1.00 94.12 85 PHE A C 1
ATOM 642 O O . PHE A 1 85 ? -1.224 -0.314 -14.507 1.00 94.12 85 PHE A O 1
ATOM 649 N N . LEU A 1 86 ? -1.916 -0.302 -12.359 1.00 91.69 86 LEU A N 1
ATOM 650 C CA . LEU A 1 86 ? -3.338 -0.440 -12.651 1.00 91.69 86 LEU A CA 1
ATOM 651 C C . LEU A 1 86 ? -3.846 0.804 -13.401 1.00 91.69 86 LEU A C 1
ATOM 653 O O . LEU A 1 86 ? -3.581 1.925 -12.953 1.00 91.69 86 LEU A O 1
ATOM 657 N N . PRO A 1 87 ? -4.588 0.642 -14.509 1.00 91.25 87 PRO A N 1
ATOM 658 C CA . PRO A 1 87 ? -5.288 1.749 -15.147 1.00 91.25 87 PRO A CA 1
ATOM 659 C C . PRO A 1 87 ? -6.463 2.224 -14.279 1.00 91.25 87 PRO A C 1
ATOM 661 O O . PRO A 1 87 ? -6.993 1.472 -13.462 1.00 91.25 87 PRO A O 1
ATOM 664 N N . GLU A 1 88 ? -6.940 3.451 -14.503 1.00 88.38 88 GLU A N 1
ATOM 665 C CA . GLU A 1 88 ? -8.028 4.053 -13.709 1.00 88.38 88 GLU A CA 1
ATOM 666 C C . GLU A 1 88 ? -9.307 3.201 -13.662 1.00 88.38 88 GLU A C 1
ATOM 668 O O . GLU A 1 88 ? -9.991 3.148 -12.639 1.00 88.38 88 GLU A O 1
ATOM 673 N N . ALA A 1 89 ? -9.617 2.487 -14.747 1.00 89.38 89 ALA A N 1
ATOM 674 C CA . ALA A 1 89 ? -10.775 1.601 -14.826 1.00 89.38 89 ALA A CA 1
ATOM 675 C C . ALA A 1 89 ? -10.701 0.427 -13.831 1.00 89.38 89 ALA A C 1
ATOM 677 O O . ALA A 1 89 ? -11.735 0.012 -13.304 1.00 89.38 89 ALA A O 1
ATOM 678 N N . GLU A 1 90 ? -9.494 -0.057 -13.530 1.00 88.75 90 GLU A N 1
ATOM 679 C CA . GLU A 1 90 ? -9.232 -1.197 -12.640 1.00 88.75 90 GLU A CA 1
ATOM 680 C C . GLU A 1 90 ? -8.948 -0.775 -11.194 1.00 88.75 90 GLU A C 1
ATOM 682 O O . GLU A 1 90 ? -8.770 -1.625 -10.322 1.00 88.75 90 GLU A O 1
ATOM 687 N N . LEU A 1 91 ? -8.934 0.532 -10.909 1.00 87.81 91 LEU A N 1
ATOM 688 C CA . LEU A 1 91 ? -8.815 1.006 -9.538 1.00 87.81 91 LEU A CA 1
ATOM 689 C C . LEU A 1 91 ? -10.049 0.598 -8.717 1.00 87.81 91 LEU A C 1
ATOM 691 O O . LEU A 1 91 ? -11.184 0.650 -9.217 1.00 87.81 91 LEU A O 1
ATOM 695 N N . PRO A 1 92 ? -9.854 0.227 -7.443 1.00 83.94 92 PRO A N 1
ATOM 696 C CA . PRO A 1 92 ? -10.960 -0.097 -6.559 1.00 83.94 92 PRO A CA 1
ATOM 697 C C . PRO A 1 92 ? -11.786 1.168 -6.246 1.00 83.94 92 PRO A C 1
ATOM 699 O O . PRO A 1 92 ? -11.300 2.298 -6.351 1.00 83.94 92 PRO A O 1
ATOM 702 N N . GLU A 1 93 ? -13.073 1.002 -5.926 1.00 79.88 93 GLU A N 1
ATOM 703 C CA . GLU A 1 93 ? -14.030 2.121 -5.811 1.00 79.88 93 GLU A CA 1
ATOM 704 C C . GLU A 1 93 ? -13.637 3.155 -4.742 1.00 79.88 93 GLU A C 1
ATOM 706 O O . GLU A 1 93 ? -13.786 4.361 -4.947 1.00 79.88 93 GLU A O 1
ATOM 711 N N . ASN A 1 94 ? -13.056 2.684 -3.638 1.00 73.38 94 ASN A N 1
ATOM 712 C CA . ASN A 1 94 ? -12.450 3.493 -2.576 1.00 73.38 94 ASN A CA 1
ATOM 713 C C . ASN A 1 94 ? -11.324 4.414 -3.085 1.00 73.38 94 ASN A C 1
ATOM 715 O O . ASN A 1 94 ? -11.202 5.547 -2.616 1.00 73.38 94 ASN A O 1
ATOM 719 N N . ALA A 1 95 ? -10.532 3.968 -4.064 1.00 75.50 95 ALA A N 1
ATOM 720 C CA . ALA A 1 95 ? -9.480 4.772 -4.682 1.00 75.50 95 ALA A CA 1
ATOM 721 C C . ALA A 1 95 ? -10.028 5.763 -5.717 1.00 75.50 95 ALA A C 1
ATOM 723 O O . ALA A 1 95 ? -9.552 6.896 -5.784 1.00 75.50 95 ALA A O 1
ATOM 724 N N . LYS A 1 96 ? -11.062 5.380 -6.476 1.00 72.31 96 LYS A N 1
ATOM 725 C CA . LYS A 1 96 ? -11.679 6.233 -7.511 1.00 72.31 96 LYS A CA 1
ATOM 726 C C . LYS A 1 96 ? -12.314 7.505 -6.949 1.00 72.31 96 LYS A C 1
ATOM 728 O O . LYS A 1 96 ? -12.286 8.542 -7.600 1.00 72.31 96 LYS A O 1
ATOM 733 N N . GLN A 1 97 ? -12.878 7.441 -5.743 1.00 63.22 97 GLN A N 1
ATOM 734 C CA . GLN A 1 97 ? -13.586 8.573 -5.131 1.00 63.22 97 GLN A CA 1
ATOM 735 C C . GLN A 1 97 ? -12.672 9.539 -4.355 1.00 63.22 97 GLN A C 1
ATOM 737 O O . GLN A 1 97 ? -13.173 10.468 -3.728 1.00 63.22 97 GLN A O 1
ATOM 742 N N . GLY A 1 98 ? -11.349 9.319 -4.328 1.00 60.84 98 GLY A N 1
ATOM 743 C CA . GLY A 1 98 ? -10.425 10.144 -3.535 1.00 60.84 98 GLY A CA 1
ATOM 744 C C . GLY A 1 98 ? -10.612 10.019 -2.013 1.00 60.84 98 GLY A C 1
ATOM 745 O O . GLY A 1 98 ? -9.983 10.754 -1.256 1.00 60.84 98 GLY A O 1
ATOM 746 N N . LYS A 1 99 ? -11.431 9.066 -1.546 1.00 60.31 99 LYS A N 1
ATOM 747 C CA . LYS A 1 99 ? -11.756 8.828 -0.126 1.00 60.31 99 LYS A CA 1
ATOM 748 C C . LYS A 1 99 ? -10.765 7.898 0.578 1.00 60.31 99 LYS A C 1
ATOM 750 O O . LYS A 1 99 ? -11.066 7.296 1.600 1.00 60.31 99 LYS A O 1
ATOM 755 N N . LEU A 1 100 ? -9.566 7.751 0.025 1.00 60.66 100 LEU A N 1
ATOM 756 C CA . LEU A 1 100 ? -8.613 6.741 0.472 1.00 60.66 100 LEU A CA 1
ATOM 757 C C . LEU A 1 100 ? -8.063 7.012 1.893 1.00 60.66 100 LEU A C 1
ATOM 759 O O . LEU A 1 100 ? -7.628 6.091 2.582 1.00 60.66 100 LEU A O 1
ATOM 763 N N . PHE A 1 101 ? -8.124 8.273 2.336 1.00 59.97 101 PHE A N 1
ATOM 764 C CA . PHE A 1 101 ? -7.618 8.743 3.631 1.00 59.97 101 PHE A CA 1
ATOM 765 C C . PHE A 1 101 ? -8.630 9.592 4.408 1.00 59.97 101 PHE A C 1
ATOM 767 O O . PHE A 1 101 ? -8.232 10.386 5.257 1.00 59.97 101 PHE A O 1
ATOM 774 N N . THR A 1 102 ? -9.929 9.469 4.122 1.00 54.00 102 THR A N 1
ATOM 775 C CA . THR A 1 102 ? -10.933 10.147 4.950 1.00 54.00 102 THR A CA 1
ATOM 776 C C . THR A 1 102 ? -10.879 9.571 6.359 1.00 54.00 102 THR A C 1
ATOM 778 O O . THR A 1 102 ? -10.840 8.350 6.532 1.00 54.00 102 THR A O 1
ATOM 781 N N . GLU A 1 103 ? -10.815 10.456 7.355 1.00 54.84 103 GLU A N 1
ATOM 782 C CA . GLU A 1 103 ? -10.875 10.084 8.768 1.00 54.84 103 GLU A CA 1
ATOM 783 C C . GLU A 1 103 ? -12.089 9.177 9.019 1.00 54.84 103 GLU A C 1
ATOM 785 O O . GLU A 1 103 ? -13.088 9.301 8.305 1.00 54.84 103 GLU A O 1
ATOM 790 N N . PRO A 1 104 ? -12.033 8.251 9.995 1.00 48.81 104 PRO A N 1
ATOM 791 C CA . PRO A 1 104 ? -13.228 7.526 10.388 1.00 48.81 104 PRO A CA 1
ATOM 792 C C . PRO A 1 104 ? -14.293 8.558 10.750 1.00 48.81 104 PRO A C 1
ATOM 794 O O . PRO A 1 104 ? -14.106 9.334 11.689 1.00 48.81 104 PRO A O 1
ATOM 797 N N . ASP A 1 105 ? -15.378 8.570 9.976 1.00 44.19 105 ASP A N 1
ATOM 798 C CA . ASP A 1 105 ? -16.558 9.377 10.230 1.00 44.19 105 ASP A CA 1
ATOM 799 C C . ASP A 1 105 ? -16.884 9.315 11.729 1.00 44.19 105 ASP A C 1
ATOM 801 O O . ASP A 1 105 ? -17.347 8.297 12.261 1.00 44.19 105 ASP A O 1
ATOM 805 N N . LYS A 1 106 ? -16.719 10.451 12.423 1.00 39.44 106 LYS A N 1
ATOM 806 C CA . LYS A 1 106 ? -17.763 10.837 13.368 1.00 39.44 106 LYS A CA 1
ATOM 807 C C . LYS A 1 106 ? -19.039 10.718 12.555 1.00 39.44 106 LYS A C 1
ATOM 809 O O . LYS A 1 106 ? -19.176 11.423 11.565 1.00 39.44 106 LYS A O 1
ATOM 814 N N . LYS A 1 107 ? -19.917 9.792 12.936 1.00 36.00 107 LYS A N 1
ATOM 815 C CA . LYS A 1 107 ? -21.274 9.702 12.404 1.00 36.00 107 LYS A CA 1
ATOM 816 C C . LYS A 1 107 ? -21.969 11.051 12.617 1.00 36.00 107 LYS A C 1
ATOM 818 O O . LYS A 1 107 ? -22.654 11.240 13.614 1.00 36.00 107 LYS A O 1
ATOM 823 N N . GLU A 1 108 ? -21.766 11.979 11.702 1.00 32.69 108 GLU A N 1
ATOM 824 C CA . GLU A 1 108 ? -22.678 13.063 11.410 1.00 32.69 108 GLU A CA 1
ATOM 825 C C . GLU A 1 108 ? -23.469 12.574 10.208 1.00 32.69 108 GLU A C 1
ATOM 827 O O . GLU A 1 108 ? -22.955 12.409 9.104 1.00 32.69 108 GLU A O 1
ATOM 832 N N . GLY A 1 109 ? -24.717 12.206 10.485 1.00 42.03 109 GLY A N 1
ATOM 833 C CA . GLY A 1 109 ? -25.673 11.901 9.443 1.00 42.03 109 GLY A CA 1
ATOM 834 C C . GLY A 1 109 ? -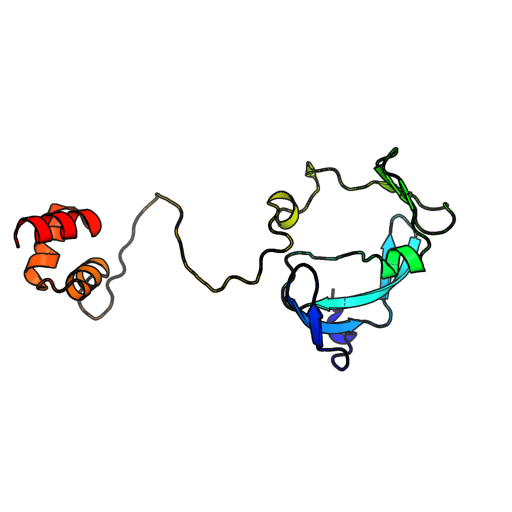25.896 13.133 8.574 1.00 42.03 109 GLY A C 1
ATOM 835 O O . GLY A 1 109 ? -26.048 14.239 9.088 1.00 42.03 109 GLY A O 1
ATOM 836 N N . LYS A 1 110 ? -25.915 12.907 7.266 1.00 31.70 110 LYS A N 1
ATOM 837 C CA . LYS A 1 110 ? -26.695 13.653 6.276 1.00 31.70 110 LYS A CA 1
ATOM 838 C C . LYS A 1 110 ? -26.678 12.820 5.001 1.00 31.70 110 LYS A C 1
ATOM 840 O O . LYS A 1 110 ? -25.619 12.420 4.533 1.00 31.70 110 LYS A O 1
ATOM 845 N N . ASP A 1 111 ? -27.818 12.231 4.669 1.00 36.94 111 ASP A N 1
ATOM 846 C CA . ASP A 1 111 ? -28.795 12.818 3.746 1.00 36.94 111 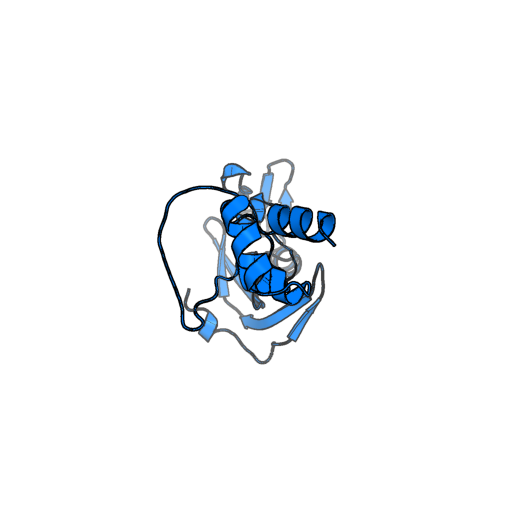ASP A CA 1
ATOM 847 C C . ASP A 1 111 ? -28.195 12.978 2.355 1.00 36.94 111 ASP A C 1
ATOM 849 O O . ASP A 1 111 ? -27.438 13.907 2.110 1.00 36.94 111 ASP A O 1
ATOM 853 N N . ASP A 1 112 ? -28.602 12.095 1.443 1.00 30.00 112 ASP A N 1
ATOM 854 C CA . ASP A 1 112 ? -28.881 12.508 0.075 1.00 30.00 112 ASP A CA 1
ATOM 855 C C . ASP A 1 112 ? -29.956 11.604 -0.556 1.00 30.00 112 ASP A C 1
ATOM 857 O O . ASP A 1 112 ? -29.738 10.436 -0.867 1.00 30.00 112 ASP A O 1
ATOM 861 N N . LYS A 1 113 ? -31.120 12.240 -0.732 1.00 31.33 113 LYS A N 1
ATOM 862 C CA . LYS A 1 113 ? -32.050 12.189 -1.871 1.00 31.33 113 LYS A CA 1
ATOM 863 C C . LYS A 1 113 ? -32.804 10.905 -2.253 1.00 31.33 113 LYS A C 1
ATOM 865 O O . LYS A 1 113 ? -32.306 10.004 -2.910 1.00 31.33 113 LYS A O 1
ATOM 870 N N . GLU A 1 114 ? -34.110 11.037 -2.007 1.00 28.64 114 GLU A N 1
ATOM 871 C CA . GLU A 1 114 ? -35.217 10.924 -2.970 1.00 28.64 114 GLU A CA 1
ATOM 872 C C . GLU A 1 114 ? -35.566 9.569 -3.614 1.00 28.64 114 GLU A C 1
ATOM 874 O O . GLU A 1 114 ? -34.927 9.070 -4.535 1.00 28.64 114 GLU A O 1
ATOM 879 N N . SER A 1 115 ? -36.792 9.158 -3.263 1.00 34.88 115 SER A N 1
ATOM 880 C CA . SER A 1 115 ? -37.799 8.461 -4.075 1.00 34.88 115 SER A CA 1
ATOM 881 C C . SER A 1 115 ? -37.612 6.966 -4.363 1.00 34.88 115 SER A C 1
ATOM 883 O O . SER A 1 115 ? -37.010 6.552 -5.346 1.00 34.88 115 SER A O 1
ATOM 885 N N . SER A 1 116 ? -38.293 6.128 -3.577 1.00 29.08 116 SER A N 1
ATOM 886 C CA . SER A 1 116 ? -39.478 5.390 -4.057 1.00 29.08 116 SER A CA 1
ATOM 887 C C . SER A 1 116 ? -40.091 4.509 -2.957 1.00 29.08 116 SER A C 1
ATOM 889 O O . SER A 1 116 ? -39.396 3.801 -2.242 1.00 29.08 116 SER A O 1
ATOM 891 N N . ASP A 1 117 ? -41.420 4.592 -2.881 1.00 28.69 117 ASP A N 1
ATOM 892 C CA . ASP A 1 117 ? -42.387 3.631 -2.337 1.00 28.69 117 ASP A CA 1
ATOM 893 C C . ASP A 1 117 ? -42.382 3.216 -0.847 1.00 28.69 117 ASP A C 1
ATOM 895 O O . ASP A 1 117 ? -41.524 2.498 -0.353 1.00 28.69 117 ASP A O 1
ATOM 899 N N . LYS A 1 118 ? -43.491 3.616 -0.196 1.00 37.44 118 LYS A N 1
ATOM 900 C CA . LYS A 1 118 ? -44.339 2.891 0.777 1.00 37.44 118 LYS A CA 1
ATOM 901 C C . LYS A 1 118 ? -43.661 1.872 1.707 1.00 37.44 118 LYS A C 1
ATOM 903 O O . LYS A 1 118 ? -43.241 0.818 1.253 1.00 37.44 118 LYS A O 1
ATOM 908 N N . MET A 1 119 ? -43.850 2.034 3.021 1.00 31.33 119 MET A N 1
ATOM 909 C CA . MET A 1 119 ? -44.953 1.394 3.772 1.00 31.33 119 MET A CA 1
ATOM 910 C C . MET A 1 119 ? -44.862 1.736 5.270 1.00 31.33 119 MET A C 1
ATOM 912 O O . MET A 1 119 ? -43.777 1.926 5.808 1.00 31.33 119 MET A O 1
ATOM 916 N N . ASP A 1 120 ? -46.027 1.818 5.911 1.00 48.00 120 ASP A N 1
ATOM 917 C CA . ASP A 1 120 ? -46.273 2.027 7.338 1.00 48.00 120 ASP A CA 1
ATOM 918 C C . ASP A 1 120 ? -45.288 1.357 8.310 1.00 48.00 120 ASP A C 1
ATOM 920 O O . ASP A 1 120 ? -45.136 0.138 8.297 1.00 48.00 120 ASP A O 1
ATOM 924 N N . THR A 1 121 ? -44.809 2.121 9.295 1.00 35.03 121 THR A N 1
ATOM 925 C CA . THR A 1 121 ? -44.549 1.592 10.644 1.00 35.03 121 THR A CA 1
ATOM 926 C C . THR A 1 121 ? -44.948 2.636 11.684 1.00 35.03 121 THR A C 1
ATOM 928 O O . THR A 1 121 ? -44.204 3.571 11.983 1.00 35.03 121 THR A O 1
ATOM 931 N N . LYS A 1 122 ? -46.167 2.486 12.210 1.00 41.38 122 LYS A N 1
ATOM 932 C CA . LYS A 1 122 ? -46.578 3.073 13.489 1.00 41.38 122 LYS A CA 1
ATOM 933 C C . LYS A 1 122 ? -45.797 2.385 14.604 1.00 41.38 122 LYS A C 1
ATOM 935 O O . LYS A 1 122 ? -45.857 1.164 14.662 1.00 41.38 122 LYS A O 1
ATOM 940 N N . ASP A 1 123 ? -45.205 3.154 15.517 1.00 34.34 123 ASP A N 1
ATOM 941 C CA . ASP A 1 123 ? -44.751 2.629 16.808 1.00 34.34 123 ASP A CA 1
ATOM 942 C C . ASP A 1 123 ? -45.149 3.526 18.001 1.00 34.34 123 ASP A C 1
ATOM 944 O O . ASP A 1 123 ? -44.873 4.726 18.067 1.00 34.34 123 ASP A O 1
ATOM 948 N N . ASP A 1 124 ? -45.870 2.869 18.912 1.00 46.66 124 ASP A N 1
ATOM 949 C CA . ASP A 1 124 ? -45.974 2.926 20.384 1.00 46.66 124 ASP A CA 1
ATOM 950 C C . ASP A 1 124 ? -46.057 4.247 21.183 1.00 46.66 124 ASP A C 1
ATOM 952 O O . ASP A 1 124 ? -46.196 4.216 22.399 1.00 46.66 124 ASP A O 1
ATOM 956 N N . THR A 1 125 ? -46.089 5.425 20.556 1.00 50.03 125 THR A N 1
ATOM 957 C CA . THR A 1 125 ? -46.517 6.672 21.251 1.00 50.03 125 THR A CA 1
ATOM 958 C C . THR A 1 125 ? -47.628 7.435 20.532 1.00 50.03 125 THR A C 1
ATOM 960 O O . THR A 1 125 ? -47.987 8.536 20.937 1.00 50.03 125 THR A O 1
ATOM 963 N N . GLY A 1 126 ? -48.201 6.856 19.471 1.00 50.91 126 GLY A N 1
ATOM 964 C CA . GLY A 1 126 ? -49.286 7.463 18.687 1.00 50.91 126 GLY A CA 1
ATOM 965 C C . GLY A 1 126 ? -48.892 8.712 17.887 1.00 50.91 126 GLY A C 1
ATOM 966 O O . GLY A 1 126 ? -49.710 9.207 17.120 1.00 50.91 126 GLY A O 1
ATOM 967 N N . LEU A 1 127 ? -47.652 9.188 18.024 1.00 57.28 127 LEU A N 1
ATOM 968 C CA . LEU A 1 127 ? -47.151 10.434 17.447 1.00 57.28 127 LEU A CA 1
ATOM 969 C C . LEU A 1 127 ? -46.092 10.129 16.389 1.00 57.28 127 LEU A C 1
ATOM 971 O O . LEU A 1 127 ? -45.139 9.388 16.649 1.00 57.28 127 LEU A O 1
ATOM 975 N N . SER A 1 128 ? -46.267 10.702 15.200 1.00 70.00 128 SER A N 1
ATOM 976 C CA . SER A 1 128 ? -45.312 10.565 14.104 1.00 70.00 128 SER A CA 1
ATOM 977 C C . SER A 1 128 ? -44.017 11.334 14.414 1.00 70.00 128 SER A C 1
ATOM 979 O O . SER A 1 128 ? -44.002 12.233 15.263 1.00 70.00 128 SER A O 1
ATOM 981 N N . LYS A 1 129 ? -42.902 10.955 13.775 1.00 78.38 129 LYS A N 1
ATOM 982 C CA . LYS A 1 129 ? -41.587 11.586 14.017 1.00 78.38 129 LYS A CA 1
ATOM 983 C C . LYS A 1 129 ? -41.631 13.088 13.725 1.00 78.38 129 LYS A C 1
ATOM 985 O O . LYS A 1 129 ? -41.065 13.881 14.464 1.00 78.38 129 LYS A O 1
ATOM 990 N N . GLU A 1 130 ? -42.412 13.447 12.721 1.00 81.31 130 GLU A N 1
ATOM 991 C CA . GLU A 1 130 ? -42.664 14.801 12.246 1.00 81.31 130 GLU A CA 1
ATOM 992 C C . GLU A 1 130 ? -43.374 15.656 13.310 1.00 81.31 130 GLU A C 1
ATOM 994 O O . GLU A 1 130 ? -43.042 16.823 13.501 1.00 81.31 130 GLU A O 1
ATOM 999 N N . VAL A 1 131 ? -44.323 15.076 14.060 1.00 81.44 131 VAL A N 1
ATOM 1000 C CA . VAL A 1 131 ? -45.016 15.789 15.149 1.00 81.44 131 VAL A CA 1
ATOM 1001 C C . VAL A 1 131 ? -44.070 16.047 16.325 1.00 81.44 131 VAL A C 1
ATOM 1003 O O . VAL A 1 131 ? -44.146 17.106 16.945 1.00 81.44 131 VAL A O 1
ATOM 1006 N N . LYS A 1 132 ? -43.152 15.116 16.623 1.00 82.88 132 LYS A N 1
ATOM 1007 C CA . LYS A 1 132 ? -42.150 15.296 17.690 1.00 82.88 132 LYS A CA 1
ATOM 1008 C C . LYS A 1 132 ? -41.186 16.440 17.389 1.00 82.88 132 LYS A C 1
ATOM 1010 O O . LYS A 1 132 ? -40.907 17.226 18.284 1.00 82.88 132 LYS A O 1
ATOM 1015 N N . GLU A 1 133 ? -40.748 16.584 16.142 1.00 82.62 133 GLU A N 1
ATOM 1016 C CA . GLU A 1 133 ? -39.867 17.693 15.752 1.00 82.62 133 GLU A CA 1
ATOM 1017 C C . GLU A 1 133 ? -40.540 19.063 15.927 1.00 82.62 133 GLU A C 1
ATOM 1019 O O . GLU A 1 133 ? -39.914 20.010 16.396 1.00 82.62 133 GLU A O 1
ATOM 1024 N N . LEU A 1 134 ? -41.838 19.175 15.628 1.00 81.00 134 LEU A N 1
ATOM 1025 C CA . LEU A 1 134 ? -42.592 20.413 15.857 1.00 81.00 134 LEU A CA 1
ATOM 1026 C C . LEU A 1 134 ? -42.864 20.676 17.349 1.00 81.00 134 LEU A C 1
ATOM 1028 O O . LEU A 1 134 ? -42.900 21.831 17.772 1.00 81.00 134 LEU A O 1
ATOM 1032 N N . LEU A 1 135 ? -43.015 19.622 18.153 1.00 84.62 135 LEU A N 1
ATOM 1033 C CA . LEU A 1 135 ? -43.116 19.732 19.611 1.00 84.62 135 LEU A CA 1
ATOM 1034 C C . LEU A 1 135 ? -41.808 20.225 20.239 1.00 84.62 135 LEU A C 1
ATOM 1036 O O . LEU A 1 135 ? -41.846 21.089 21.114 1.00 84.62 135 LEU A O 1
ATOM 1040 N N . ASP A 1 136 ? -40.662 19.736 19.762 1.00 81.69 136 ASP A N 1
ATOM 1041 C CA . ASP A 1 136 ? -39.336 20.184 20.208 1.00 81.69 136 ASP A CA 1
ATOM 1042 C C . ASP A 1 136 ? -39.069 21.657 19.842 1.00 81.69 136 ASP A C 1
ATOM 1044 O O . ASP A 1 136 ? -38.353 22.359 20.558 1.00 81.69 136 ASP A O 1
ATOM 1048 N N . LEU A 1 137 ? -39.702 22.159 18.775 1.00 82.12 137 LEU A N 1
ATOM 1049 C CA . LEU A 1 137 ? -39.719 23.583 18.414 1.00 82.12 137 LEU A CA 1
ATOM 1050 C C . LEU A 1 137 ? -40.667 24.431 19.287 1.00 82.12 137 LEU A C 1
ATOM 1052 O O . LEU A 1 137 ? -40.697 25.653 19.145 1.00 82.12 137 LEU A O 1
ATOM 1056 N N . GLY A 1 138 ? -41.403 23.809 20.214 1.00 80.31 138 GLY A N 1
ATOM 1057 C CA . GLY A 1 138 ? -42.253 24.480 21.198 1.00 80.31 138 GLY A CA 1
ATOM 1058 C C . GLY A 1 138 ? -43.716 24.655 20.783 1.00 80.31 138 GLY A C 1
ATOM 1059 O O . GLY A 1 138 ? -44.442 25.405 21.439 1.00 80.31 138 GLY A O 1
ATOM 1060 N N . PHE A 1 139 ? -44.168 23.988 19.717 1.00 84.56 139 PHE A N 1
ATOM 1061 C CA . PHE A 1 139 ? -45.563 24.041 19.273 1.00 84.56 139 PHE A CA 1
ATOM 1062 C C . PHE A 1 139 ? -46.427 22.967 19.942 1.00 84.56 139 PHE A C 1
ATOM 1064 O O . PHE A 1 139 ? -45.956 21.886 20.273 1.00 84.56 139 PHE A O 1
ATOM 1071 N N . ASP A 1 140 ? -47.719 23.249 20.122 1.00 85.81 140 ASP A N 1
ATOM 1072 C CA . ASP A 1 140 ? -48.666 22.293 20.709 1.00 85.81 140 ASP A CA 1
ATOM 1073 C C . ASP A 1 140 ? -48.960 21.118 19.758 1.00 85.81 140 ASP A C 1
ATOM 1075 O O . ASP A 1 140 ? -49.027 21.293 18.536 1.00 85.81 140 ASP A O 1
ATOM 1079 N N . VAL A 1 141 ? -49.208 19.934 20.328 1.00 81.50 141 VAL A N 1
ATOM 1080 C CA . VAL A 1 141 ? -49.465 18.677 19.602 1.00 81.50 141 VAL A CA 1
ATOM 1081 C C . VAL A 1 141 ? -50.588 18.850 18.577 1.00 81.50 141 VAL A C 1
ATOM 1083 O O . VAL A 1 141 ? -50.466 18.406 17.437 1.00 81.50 141 VAL A O 1
ATOM 1086 N N . GLN A 1 142 ? -51.671 19.539 18.952 1.00 83.62 142 GLN A N 1
ATOM 1087 C CA . GLN A 1 142 ? -52.830 19.704 18.069 1.00 83.62 142 GLN A CA 1
ATOM 1088 C C . GLN A 1 142 ? -52.517 20.590 16.859 1.00 83.62 142 GLN A C 1
ATOM 1090 O O . GLN A 1 142 ? -52.994 20.331 15.753 1.00 83.62 142 GLN A O 1
ATOM 1095 N N . LYS A 1 143 ? -51.696 21.626 17.062 1.00 84.75 143 LYS A N 1
ATOM 1096 C CA . LYS A 1 143 ? -51.285 22.543 15.994 1.00 84.75 143 LYS A CA 1
ATOM 1097 C C . LYS A 1 143 ? -50.291 21.876 15.048 1.00 84.75 143 LYS A C 1
ATOM 1099 O O . LYS A 1 143 ? -50.436 21.997 13.835 1.00 84.75 143 LYS A O 1
ATOM 1104 N N . ALA A 1 144 ? -49.338 21.123 15.596 1.00 84.88 144 ALA A N 1
ATOM 1105 C CA . ALA A 1 144 ? -48.370 20.354 14.825 1.00 84.88 144 ALA A CA 1
ATOM 1106 C C . ALA A 1 144 ? -49.056 19.334 13.899 1.00 84.88 144 ALA A C 1
ATOM 1108 O O . ALA A 1 144 ? -48.772 19.295 12.702 1.00 84.88 144 ALA A O 1
ATOM 1109 N N . GLU A 1 145 ? -50.021 18.564 14.412 1.00 84.75 145 GLU A N 1
ATOM 1110 C CA . GLU A 1 145 ? -50.774 17.605 13.594 1.00 84.75 145 GLU A CA 1
ATOM 1111 C C . GLU A 1 145 ? -51.627 18.275 12.507 1.00 84.75 145 GLU A C 1
ATOM 1113 O O . GLU A 1 145 ? -51.739 17.749 11.397 1.00 84.75 145 GLU A O 1
ATOM 1118 N N . ALA A 1 146 ? -52.243 19.424 12.805 1.00 83.31 146 ALA A N 1
ATOM 1119 C CA . ALA A 1 146 ? -53.050 20.162 11.836 1.00 83.31 146 ALA A CA 1
ATOM 1120 C C . ALA A 1 146 ? -52.191 20.733 10.697 1.00 83.31 146 ALA A C 1
ATOM 1122 O O . ALA A 1 146 ? -52.531 20.552 9.525 1.00 83.31 146 ALA A O 1
ATOM 1123 N N . ALA A 1 147 ? -51.054 21.347 11.035 1.00 84.75 147 ALA A N 1
ATOM 1124 C CA . ALA A 1 147 ? -50.120 21.894 10.058 1.00 84.75 147 ALA A CA 1
ATOM 1125 C C . ALA A 1 147 ? -49.532 20.789 9.167 1.00 84.75 147 ALA A C 1
ATOM 1127 O O . ALA A 1 147 ? -49.541 20.920 7.945 1.00 84.75 147 ALA A O 1
ATOM 1128 N N . LEU A 1 148 ? -49.132 19.652 9.747 1.00 83.56 148 LEU A N 1
ATOM 1129 C CA . LEU A 1 148 ? -48.621 18.507 8.985 1.00 83.56 148 LEU A CA 1
ATOM 1130 C C . LEU A 1 148 ? -49.675 17.880 8.068 1.00 83.56 148 LEU A C 1
ATOM 1132 O O . LEU A 1 148 ? -49.351 17.454 6.959 1.00 83.56 148 LEU A O 1
ATOM 1136 N N . LYS A 1 149 ? -50.950 17.851 8.479 1.00 83.69 149 LYS A N 1
ATOM 1137 C CA . LYS A 1 149 ? -52.047 17.420 7.595 1.00 83.69 149 LYS A CA 1
ATOM 1138 C C . LYS A 1 149 ? -52.233 18.362 6.410 1.00 83.69 149 LYS A C 1
ATOM 1140 O O . LYS A 1 149 ? -52.579 17.898 5.327 1.00 83.69 149 LYS A O 1
ATOM 1145 N N . GLN A 1 150 ? -52.005 19.658 6.601 1.00 78.38 150 GLN A N 1
ATOM 1146 C CA . GLN A 1 150 ? -52.137 20.655 5.544 1.00 78.38 150 GLN A CA 1
ATOM 1147 C C . GLN A 1 150 ? -50.950 20.641 4.572 1.00 78.38 150 GLN A C 1
ATOM 1149 O O . GLN A 1 150 ? -51.133 20.912 3.387 1.00 78.38 150 GLN A O 1
ATOM 1154 N N . THR A 1 151 ? -49.755 20.283 5.048 1.00 80.38 151 THR A N 1
ATOM 1155 C CA . THR A 1 151 ? -48.525 20.227 4.240 1.00 80.38 151 THR A CA 1
ATOM 1156 C C . THR A 1 151 ? -48.192 18.835 3.710 1.00 80.38 151 THR A C 1
ATOM 1158 O O . THR A 1 151 ? -47.193 18.671 3.016 1.00 80.38 151 THR A O 1
ATOM 1161 N N . GLY A 1 152 ? -49.019 17.826 4.004 1.00 73.62 152 GLY A N 1
ATOM 1162 C CA . GLY A 1 152 ? -48.812 16.456 3.532 1.00 73.62 152 GLY A CA 1
ATOM 1163 C C . GLY A 1 152 ? -47.641 15.733 4.206 1.00 73.62 152 GLY A C 1
ATOM 1164 O O . GLY A 1 152 ? -47.079 14.821 3.608 1.00 73.62 152 GLY A O 1
ATOM 1165 N N . GLY A 1 153 ? -47.283 16.125 5.433 1.00 72.62 153 GLY A N 1
ATOM 1166 C CA . GLY A 1 153 ? -46.193 15.523 6.210 1.00 72.62 153 GLY A CA 1
ATOM 1167 C C . GLY A 1 153 ? -44.845 16.242 6.102 1.00 72.62 153 GLY A C 1
ATOM 1168 O O . GLY A 1 153 ? -43.867 15.766 6.667 1.00 72.62 153 GLY A O 1
ATOM 1169 N N . ASP A 1 154 ? -44.776 17.386 5.418 1.00 81.12 154 ASP A N 1
ATOM 1170 C CA . ASP A 1 154 ? -43.552 18.189 5.354 1.00 81.12 154 ASP A CA 1
ATOM 1171 C C . ASP A 1 154 ? -43.402 19.068 6.609 1.00 81.12 154 ASP A C 1
ATOM 1173 O O . ASP A 1 154 ? -44.198 19.989 6.841 1.00 81.12 154 ASP A O 1
ATOM 1177 N N . VAL A 1 155 ? -42.372 18.777 7.413 1.00 82.56 155 VAL A N 1
ATOM 1178 C CA . VAL A 1 155 ? -42.070 19.455 8.686 1.00 82.56 155 VAL A CA 1
ATOM 1179 C C . VAL A 1 155 ? -41.630 20.903 8.479 1.00 82.56 155 VAL A C 1
ATOM 1181 O O . VAL A 1 155 ? -42.015 21.780 9.251 1.00 82.56 155 VAL A O 1
ATOM 1184 N N . SER A 1 156 ? -40.865 21.186 7.424 1.00 84.06 156 SER A N 1
ATOM 1185 C CA . SER A 1 156 ? -40.325 22.529 7.174 1.00 84.06 156 SER A CA 1
ATOM 1186 C C . SER A 1 156 ? -41.431 23.504 6.781 1.00 84.06 156 SER A C 1
ATOM 1188 O O . SER A 1 156 ? -41.497 24.636 7.277 1.00 84.06 156 SER A O 1
ATOM 1190 N N . MET A 1 157 ? -42.346 23.054 5.922 1.00 82.31 157 MET A N 1
ATOM 1191 C CA . MET A 1 157 ? -43.523 23.839 5.563 1.00 82.31 157 MET A CA 1
ATOM 1192 C C . MET A 1 157 ? -44.501 23.965 6.733 1.00 82.31 157 MET A C 1
ATOM 1194 O O . MET A 1 157 ? -45.046 25.048 6.943 1.00 82.31 157 MET A O 1
ATOM 1198 N N . ALA A 1 158 ? -44.690 22.906 7.529 1.00 84.69 158 ALA A N 1
ATOM 1199 C CA . ALA A 1 158 ? -45.558 22.962 8.704 1.00 84.69 158 ALA A CA 1
ATOM 1200 C C . ALA A 1 158 ? -45.030 23.964 9.742 1.00 84.69 158 ALA A C 1
ATOM 1202 O O . ALA A 1 158 ? -45.792 24.797 10.228 1.00 84.69 158 ALA A O 1
ATOM 1203 N N . ALA A 1 159 ? -43.720 23.959 10.011 1.00 85.38 159 ALA A N 1
ATOM 1204 C CA . ALA A 1 159 ? -43.079 24.942 10.878 1.00 85.38 159 ALA A CA 1
ATOM 1205 C C . ALA A 1 159 ? -43.273 26.369 10.342 1.00 85.38 159 ALA A C 1
ATOM 1207 O O . ALA A 1 159 ? -43.647 27.259 11.097 1.00 85.38 159 ALA A O 1
ATOM 1208 N N . SER A 1 160 ? -43.099 26.583 9.034 1.00 84.38 160 SER A N 1
ATOM 1209 C CA . SER A 1 160 ? -43.272 27.906 8.412 1.00 84.38 160 SER A CA 1
ATOM 1210 C C . SER A 1 160 ? -44.689 28.464 8.581 1.00 84.38 160 SER A C 1
ATOM 1212 O O . SER A 1 160 ? -44.849 29.651 8.855 1.00 84.38 160 SER A O 1
ATOM 1214 N N . ILE A 1 161 ? -45.715 27.615 8.457 1.00 83.88 161 ILE A N 1
ATOM 1215 C CA . ILE A 1 161 ? -47.114 28.004 8.691 1.00 83.88 161 ILE A CA 1
ATOM 1216 C C . ILE A 1 161 ? -47.333 28.341 10.168 1.00 83.88 161 ILE A C 1
ATOM 1218 O O . ILE A 1 161 ? -47.900 29.384 10.482 1.00 83.88 161 ILE A O 1
ATOM 1222 N N . LEU A 1 162 ? -46.839 27.499 11.077 1.00 84.44 162 LEU A N 1
ATOM 1223 C CA . LEU A 1 162 ? -47.001 27.706 12.515 1.00 84.44 162 LEU A CA 1
ATOM 1224 C C . LEU A 1 162 ? -46.299 28.980 13.001 1.00 84.44 162 LEU A C 1
ATOM 1226 O O . LEU A 1 162 ? -46.872 29.729 13.788 1.00 84.44 162 LEU A O 1
ATOM 1230 N N . PHE A 1 163 ? -45.105 29.277 12.484 1.00 82.75 163 PHE A N 1
ATOM 1231 C CA . PHE A 1 163 ? -44.398 30.529 12.766 1.00 82.75 163 PHE A CA 1
ATOM 1232 C C . PHE A 1 163 ? -45.079 31.757 12.152 1.00 82.75 163 PHE A C 1
ATOM 1234 O O . PHE A 1 163 ? -44.913 32.850 12.678 1.00 82.75 163 PHE A O 1
ATOM 1241 N N . ALA A 1 164 ? -45.843 31.604 11.067 1.00 78.44 164 ALA A N 1
ATOM 1242 C CA . ALA A 1 164 ? -46.611 32.701 10.480 1.00 78.44 164 ALA A CA 1
ATOM 1243 C C . ALA A 1 164 ? -47.909 33.012 11.253 1.00 78.44 164 ALA A C 1
ATOM 1245 O O . ALA A 1 164 ? -48.439 34.115 11.128 1.00 78.44 164 ALA A O 1
ATOM 1246 N N . GLU A 1 165 ? -48.420 32.057 12.037 1.00 67.62 165 GLU A N 1
ATOM 1247 C CA . GLU A 1 165 ? -49.614 32.208 12.884 1.00 67.62 165 GLU A CA 1
ATOM 1248 C C . GLU A 1 165 ? -49.312 32.624 14.338 1.00 67.62 165 GLU A C 1
ATOM 1250 O O . GLU A 1 165 ? -50.252 32.836 15.112 1.00 67.62 165 GLU A O 1
ATOM 1255 N N . THR A 1 166 ? -48.034 32.712 14.724 1.00 57.75 166 THR A N 1
ATOM 1256 C CA . THR A 1 166 ? -47.588 33.082 16.084 1.00 57.75 166 THR A CA 1
ATOM 1257 C C . THR A 1 166 ? -47.224 34.561 16.160 1.00 57.75 166 THR A C 1
ATOM 1259 O O . THR A 1 166 ? -47.613 35.203 17.162 1.00 57.75 166 THR A O 1
#